Protein AF-A0A419F9Q4-F1 (afdb_monomer_lite)

Organism: NCBI:txid2093361

pLDDT: mean 86.14, std 12.75, range [34.09, 96.38]

Structure (mmCIF, N/CA/C/O backbone):
data_AF-A0A419F9Q4-F1
#
_entry.id   AF-A0A419F9Q4-F1
#
loop_
_atom_site.group_PDB
_atom_site.id
_atom_site.type_symbol
_atom_site.label_atom_id
_atom_site.label_alt_id
_atom_site.label_comp_id
_atom_site.label_asym_id
_atom_site.label_entity_id
_atom_site.label_seq_id
_atom_site.pdbx_PDB_ins_code
_atom_site.Cartn_x
_atom_site.Cartn_y
_atom_site.Cartn_z
_atom_site.occupancy
_atom_site.B_iso_or_equiv
_atom_site.auth_seq_id
_atom_site.auth_comp_id
_atom_site.auth_asym_id
_atom_site.auth_atom_id
_atom_site.pdbx_PDB_model_num
ATOM 1 N N . MET A 1 1 ? -13.287 -4.202 -38.024 1.00 44.66 1 MET A N 1
ATOM 2 C CA . MET A 1 1 ? -12.792 -5.252 -37.105 1.00 44.66 1 MET A CA 1
ATOM 3 C C . MET A 1 1 ? -11.346 -4.904 -36.833 1.00 44.66 1 MET A C 1
ATOM 5 O O . MET A 1 1 ? -10.577 -4.910 -37.774 1.00 44.66 1 MET A O 1
ATOM 9 N N . VAL A 1 2 ? -10.992 -4.368 -35.672 1.00 34.09 2 VAL A N 1
ATOM 10 C CA . VAL A 1 2 ? -11.015 -5.066 -34.381 1.00 34.09 2 VAL A CA 1
ATOM 11 C C . VAL A 1 2 ? -11.679 -4.183 -33.321 1.00 34.09 2 VAL A C 1
ATOM 13 O O . VAL A 1 2 ? -11.330 -3.018 -33.171 1.00 34.09 2 VAL A O 1
ATOM 16 N N . MET A 1 3 ? -12.679 -4.732 -32.632 1.00 35.94 3 MET A N 1
ATOM 17 C CA . MET A 1 3 ? -13.164 -4.182 -31.369 1.00 35.94 3 MET A CA 1
ATOM 18 C C . MET A 1 3 ? -12.027 -4.381 -30.370 1.00 35.94 3 MET A C 1
ATOM 20 O O . MET A 1 3 ? -11.758 -5.517 -29.998 1.00 35.94 3 MET A O 1
ATOM 24 N N . THR A 1 4 ? -11.310 -3.320 -30.008 1.00 43.84 4 THR A N 1
ATOM 25 C CA . THR A 1 4 ? -10.354 -3.377 -28.901 1.00 43.84 4 THR A CA 1
ATOM 26 C C . THR A 1 4 ? -11.151 -3.683 -27.642 1.00 43.84 4 THR A C 1
ATOM 28 O O . THR A 1 4 ? -12.007 -2.896 -27.227 1.00 43.84 4 THR A O 1
ATOM 31 N N . GLU A 1 5 ? -10.943 -4.887 -27.121 1.00 40.78 5 GLU A N 1
ATOM 32 C CA . GLU A 1 5 ? -11.476 -5.375 -25.858 1.00 40.78 5 GLU A CA 1
ATOM 33 C C . GLU A 1 5 ? -11.287 -4.300 -24.785 1.00 40.78 5 GLU A C 1
ATOM 35 O O . GLU A 1 5 ? -10.267 -3.615 -24.765 1.00 40.78 5 GLU A O 1
ATOM 40 N N . ARG A 1 6 ? -12.306 -4.077 -23.948 1.00 40.53 6 ARG A N 1
ATOM 41 C CA . ARG A 1 6 ? -12.280 -3.016 -22.937 1.00 40.53 6 ARG A CA 1
ATOM 42 C C . ARG A 1 6 ? -11.067 -3.217 -22.022 1.00 40.53 6 ARG A C 1
ATOM 44 O O . ARG A 1 6 ? -11.130 -4.047 -21.118 1.00 40.53 6 ARG A O 1
ATOM 51 N N . THR A 1 7 ? -10.007 -2.441 -22.218 1.00 53.69 7 THR A N 1
ATOM 52 C CA . THR A 1 7 ? -8.952 -2.240 -21.225 1.00 53.69 7 THR A CA 1
ATOM 53 C C . THR A 1 7 ? -9.638 -1.629 -20.008 1.00 53.69 7 THR A C 1
ATOM 55 O O . THR A 1 7 ? -10.085 -0.482 -20.039 1.00 53.69 7 THR A O 1
ATOM 58 N N . ARG A 1 8 ? -9.888 -2.445 -18.981 1.00 66.19 8 ARG A N 1
ATOM 59 C CA . ARG A 1 8 ? -10.495 -1.972 -17.733 1.00 66.19 8 ARG A CA 1
ATOM 60 C C . ARG A 1 8 ? -9.518 -0.989 -17.095 1.00 66.19 8 ARG A C 1
ATOM 62 O O . ARG A 1 8 ? -8.324 -1.258 -17.078 1.00 66.19 8 ARG A O 1
ATOM 69 N N . SER A 1 9 ? -10.024 0.137 -16.596 1.00 87.06 9 SER A N 1
ATOM 70 C CA . SER A 1 9 ? -9.193 1.093 -15.860 1.00 87.06 9 SER A CA 1
ATOM 71 C C . SER A 1 9 ? -8.565 0.399 -14.644 1.00 87.06 9 SER A C 1
ATOM 73 O O . SER A 1 9 ? -9.262 -0.392 -13.993 1.00 87.06 9 SER A O 1
ATOM 75 N N . PRO A 1 10 ? -7.304 0.705 -14.297 1.00 88.88 10 PRO A N 1
ATOM 76 C CA . PRO A 1 10 ? -6.649 0.127 -13.125 1.00 88.88 10 PRO A CA 1
ATOM 77 C C . PRO A 1 10 ? -7.411 0.398 -11.828 1.00 88.88 10 PRO A C 1
ATOM 79 O O . PRO A 1 10 ? -7.452 -0.449 -10.940 1.00 88.88 10 PRO A O 1
ATOM 82 N N . HIS A 1 11 ? -8.147 1.512 -11.767 1.00 90.75 11 HIS A N 1
ATOM 83 C CA . HIS A 1 11 ? -9.037 1.816 -10.650 1.00 90.75 11 HIS A CA 1
ATOM 84 C C . HIS A 1 11 ? -10.146 0.778 -10.466 1.00 90.75 11 HIS A C 1
ATOM 86 O O . HIS A 1 11 ? -10.389 0.332 -9.348 1.00 90.75 11 HIS A O 1
ATOM 92 N N . VAL A 1 12 ? -10.786 0.348 -11.558 1.00 92.19 12 VAL A N 1
ATOM 93 C CA . VAL A 1 12 ? -11.833 -0.687 -11.516 1.00 92.19 12 VAL A CA 1
ATOM 94 C C . VAL A 1 12 ? -11.240 -2.010 -11.050 1.00 92.19 12 VAL A C 1
ATOM 96 O O . VAL A 1 12 ? -11.841 -2.703 -10.238 1.00 92.19 12 VAL A O 1
ATOM 99 N N . LYS A 1 13 ? -10.042 -2.340 -11.530 1.00 92.88 13 LYS A N 1
ATOM 100 C CA . LYS A 1 13 ? -9.361 -3.580 -11.169 1.00 92.88 13 LYS A CA 1
ATOM 101 C C . LYS A 1 13 ? -8.902 -3.590 -9.708 1.00 92.88 13 LYS A C 1
ATOM 103 O O . LYS A 1 13 ? -9.035 -4.605 -9.034 1.00 92.88 13 LYS A O 1
ATOM 108 N N . LEU A 1 14 ? -8.457 -2.444 -9.190 1.00 94.06 14 LEU A N 1
ATOM 109 C CA . LEU A 1 14 ? -8.208 -2.262 -7.763 1.00 94.06 14 LEU A CA 1
ATOM 110 C C . LEU A 1 14 ? -9.473 -2.533 -6.935 1.00 94.06 14 LEU A C 1
ATOM 112 O O . LEU A 1 14 ? -9.375 -3.237 -5.935 1.00 94.06 14 LEU A O 1
ATOM 116 N N . GLN A 1 15 ? -10.648 -2.029 -7.348 1.00 93.81 15 GLN A N 1
ATOM 117 C CA . GLN A 1 15 ? -11.911 -2.332 -6.650 1.00 93.81 15 GLN A CA 1
ATOM 118 C C . GLN A 1 15 ? -12.206 -3.837 -6.642 1.00 93.81 15 GLN A C 1
ATOM 120 O O . GLN A 1 15 ? -12.541 -4.380 -5.597 1.00 93.81 15 GLN A O 1
ATOM 125 N N . GLU A 1 16 ? -12.018 -4.526 -7.773 1.00 93.56 16 GLU A N 1
ATOM 126 C CA . GLU A 1 16 ? -12.228 -5.980 -7.856 1.00 93.56 16 GLU A CA 1
ATOM 127 C C . GLU A 1 16 ? -11.328 -6.745 -6.869 1.00 93.56 16 GLU A C 1
ATOM 129 O O . GLU A 1 16 ? -11.782 -7.691 -6.223 1.00 93.56 16 GLU A O 1
ATOM 134 N N . PHE A 1 17 ? -10.066 -6.328 -6.707 1.00 94.69 17 PHE A N 1
ATOM 135 C CA . PHE A 1 17 ? -9.175 -6.922 -5.708 1.00 94.69 17 PHE A CA 1
ATOM 136 C C . PHE A 1 17 ? -9.585 -6.578 -4.276 1.00 94.69 17 PHE A C 1
ATOM 138 O O . PHE A 1 17 ? -9.585 -7.464 -3.424 1.00 94.69 17 PHE A O 1
ATOM 145 N N . VAL A 1 18 ? -9.966 -5.329 -4.004 1.00 93.69 18 VAL A N 1
ATOM 146 C CA . VAL A 1 18 ? -10.472 -4.925 -2.685 1.00 93.69 18 VAL A CA 1
ATOM 147 C C . VAL A 1 18 ? -11.676 -5.779 -2.289 1.00 93.69 18 VAL A C 1
ATOM 149 O O . VAL A 1 18 ? -11.679 -6.330 -1.193 1.00 93.69 18 VAL A O 1
ATOM 152 N N . ASP A 1 19 ? -12.632 -5.981 -3.197 1.00 92.44 19 ASP A N 1
ATOM 153 C CA . ASP A 1 19 ? -13.797 -6.839 -2.968 1.00 92.44 19 ASP A CA 1
ATOM 154 C C . ASP A 1 19 ? -13.404 -8.310 -2.753 1.00 92.44 19 ASP A C 1
ATOM 156 O O . ASP A 1 19 ? -13.949 -8.981 -1.875 1.00 92.44 19 ASP A O 1
ATOM 160 N N . CYS A 1 20 ? -12.437 -8.822 -3.522 1.00 93.44 20 CYS A N 1
ATOM 161 C CA . CYS A 1 20 ? -11.977 -10.208 -3.420 1.00 93.44 20 CYS A CA 1
ATOM 162 C C . CYS A 1 20 ? -11.297 -10.518 -2.076 1.00 93.44 20 CYS A C 1
ATOM 164 O O . CYS A 1 20 ? -11.463 -11.616 -1.542 1.00 93.44 20 CYS A O 1
ATOM 166 N N . PHE A 1 21 ? -10.520 -9.574 -1.538 1.00 92.81 21 PHE A N 1
ATOM 167 C CA . PHE A 1 21 ? -9.728 -9.769 -0.317 1.00 92.81 21 PHE A CA 1
ATOM 168 C C . PHE A 1 21 ? -10.393 -9.220 0.949 1.00 92.81 21 PHE A C 1
ATOM 170 O O . PHE A 1 21 ? -9.849 -9.370 2.044 1.00 92.81 21 PHE A O 1
ATOM 177 N N . LEU A 1 22 ? -11.574 -8.621 0.828 1.00 90.81 22 LEU A N 1
ATOM 178 C CA . LEU A 1 22 ? -12.233 -7.864 1.887 1.00 90.81 22 LEU A CA 1
ATOM 179 C C . LEU A 1 22 ? -12.380 -8.622 3.211 1.00 90.81 22 LEU A C 1
ATOM 181 O O . LEU A 1 22 ? -12.104 -8.066 4.267 1.00 90.81 22 LEU A O 1
ATOM 185 N N . ASP A 1 23 ? -12.760 -9.898 3.149 1.00 90.00 23 ASP A N 1
ATOM 186 C CA . ASP A 1 23 ? -12.988 -10.759 4.318 1.00 90.00 23 ASP A CA 1
ATOM 187 C C . ASP A 1 23 ? -11.858 -11.804 4.510 1.00 90.00 23 ASP A C 1
ATOM 189 O O . ASP A 1 23 ? -12.083 -12.892 5.047 1.00 90.00 23 ASP A O 1
ATOM 193 N N . THR A 1 24 ? -10.641 -11.501 4.041 1.00 91.50 24 THR A N 1
ATOM 194 C CA . THR A 1 24 ? -9.451 -12.370 4.169 1.00 91.50 24 THR A CA 1
ATOM 195 C C . THR A 1 24 ? -8.503 -11.912 5.283 1.00 91.50 24 THR A C 1
ATOM 197 O O . THR A 1 24 ? -8.658 -10.837 5.849 1.00 91.50 24 THR A O 1
ATOM 200 N N . ASP A 1 25 ? -7.506 -12.738 5.619 1.00 90.81 25 ASP A N 1
ATOM 201 C CA . ASP A 1 25 ? -6.424 -12.344 6.530 1.00 90.81 25 ASP A CA 1
ATOM 202 C C . ASP A 1 25 ? -5.354 -11.574 5.739 1.00 90.81 25 ASP A C 1
ATOM 204 O O . ASP A 1 25 ? -4.406 -12.165 5.214 1.00 90.81 25 ASP A O 1
ATOM 208 N N . HIS A 1 26 ? -5.526 -10.252 5.615 1.00 92.50 26 HIS A N 1
ATOM 209 C CA . HIS A 1 26 ? -4.696 -9.425 4.727 1.00 92.50 26 HIS A CA 1
ATOM 210 C C . HIS A 1 26 ? -3.212 -9.492 5.079 1.00 92.50 26 HIS A C 1
ATOM 212 O O . HIS A 1 26 ? -2.362 -9.459 4.192 1.00 92.50 26 HIS A O 1
ATOM 218 N N . LYS A 1 27 ? -2.882 -9.627 6.369 1.00 90.25 27 LYS A N 1
ATOM 219 C CA . LYS A 1 27 ? -1.494 -9.755 6.815 1.00 90.25 27 LYS A CA 1
ATOM 220 C C . LYS A 1 27 ? -0.856 -11.029 6.268 1.00 90.25 27 LYS A C 1
ATOM 222 O O . LYS A 1 27 ? 0.250 -10.957 5.738 1.00 90.25 27 LYS A O 1
ATOM 227 N N . LYS A 1 28 ? -1.536 -12.176 6.374 1.00 89.50 28 LYS A N 1
ATOM 228 C CA . LYS A 1 28 ? -1.034 -13.440 5.808 1.00 89.50 28 LYS A CA 1
ATOM 229 C C . LYS A 1 28 ? -0.904 -13.375 4.290 1.00 89.50 28 LYS A C 1
ATOM 231 O O . LYS A 1 28 ? 0.083 -13.861 3.750 1.00 89.50 28 LYS A O 1
ATOM 236 N N . GLU A 1 29 ? -1.862 -12.753 3.608 1.00 91.62 29 GLU A N 1
ATOM 237 C CA . GLU A 1 29 ? -1.796 -12.573 2.152 1.00 91.62 29 GLU A CA 1
ATOM 238 C C . GLU A 1 29 ? -0.616 -11.673 1.737 1.00 91.62 29 GLU A C 1
ATOM 240 O O . GLU A 1 29 ? 0.037 -11.929 0.727 1.00 91.62 29 GLU A O 1
ATOM 245 N N . LEU A 1 30 ? -0.270 -10.660 2.540 1.00 90.62 30 LEU A N 1
ATOM 246 C CA . LEU A 1 30 ? 0.903 -9.812 2.300 1.00 90.62 30 LEU A CA 1
ATOM 247 C C . LEU A 1 30 ? 2.230 -10.558 2.485 1.00 90.62 30 LEU A C 1
ATOM 249 O O . LEU A 1 30 ? 3.187 -10.274 1.765 1.00 90.62 30 LEU A O 1
ATOM 253 N N . GLU A 1 31 ? 2.314 -11.526 3.404 1.00 88.62 31 GLU A N 1
ATOM 254 C CA . GLU A 1 31 ? 3.542 -12.310 3.635 1.00 88.62 31 GLU A CA 1
ATOM 255 C C . GLU A 1 31 ? 4.003 -13.062 2.373 1.00 88.62 31 GLU A C 1
ATOM 257 O O . GLU A 1 31 ? 5.209 -13.205 2.148 1.00 88.62 31 GLU A O 1
ATOM 262 N N . ILE A 1 32 ? 3.060 -13.436 1.499 1.00 87.00 32 ILE A N 1
ATOM 263 C CA . ILE A 1 32 ? 3.301 -14.090 0.202 1.00 87.00 32 ILE A CA 1
ATOM 264 C C . ILE A 1 32 ? 4.241 -13.250 -0.679 1.00 87.00 32 ILE A C 1
ATOM 266 O O . ILE A 1 32 ? 5.108 -13.799 -1.355 1.00 87.00 32 ILE A O 1
ATOM 270 N N . PHE A 1 33 ? 4.145 -11.918 -0.635 1.00 84.88 33 PHE A N 1
ATOM 271 C CA . PHE A 1 33 ? 4.970 -11.028 -1.464 1.00 84.88 33 PHE A CA 1
ATOM 272 C C . PHE A 1 33 ? 6.446 -10.995 -1.057 1.00 84.88 33 PHE A C 1
ATOM 274 O O . PHE A 1 33 ? 7.296 -10.625 -1.868 1.00 84.88 33 PHE A O 1
ATOM 281 N N . SER A 1 34 ? 6.753 -11.415 0.171 1.00 77.44 34 SER A N 1
ATOM 282 C CA . SER A 1 34 ? 8.123 -11.550 0.671 1.00 77.44 34 SER A CA 1
ATOM 283 C C . SER A 1 34 ? 8.666 -12.977 0.625 1.00 77.44 34 SER A C 1
ATOM 285 O O . SER A 1 34 ? 9.821 -13.181 0.999 1.00 77.44 34 SER A O 1
ATOM 287 N N . ASP A 1 35 ? 7.879 -13.970 0.187 1.00 79.69 35 ASP A N 1
ATOM 288 C CA . ASP A 1 35 ? 8.331 -15.362 0.173 1.00 79.69 35 ASP A CA 1
ATOM 289 C C . ASP A 1 35 ? 9.336 -15.600 -0.974 1.00 79.69 35 ASP A C 1
ATOM 291 O O . ASP A 1 35 ? 8.962 -15.589 -2.154 1.00 79.69 35 ASP A O 1
ATOM 295 N N . PRO A 1 36 ? 10.622 -15.875 -0.671 1.00 67.06 36 PRO A N 1
ATOM 296 C CA . PRO A 1 36 ? 11.637 -16.107 -1.695 1.00 67.06 36 PRO A CA 1
ATOM 297 C C . PRO A 1 36 ? 11.419 -17.409 -2.481 1.00 67.06 36 PRO A C 1
ATOM 299 O O . PRO A 1 36 ? 12.080 -17.622 -3.497 1.00 67.06 36 PRO A O 1
ATOM 302 N N . LYS A 1 37 ? 10.537 -18.305 -2.015 1.00 66.38 37 LYS A N 1
ATOM 303 C CA . LYS A 1 37 ? 10.252 -19.597 -2.656 1.00 66.38 37 LYS A CA 1
ATOM 304 C C . LYS A 1 37 ? 9.217 -19.497 -3.769 1.00 66.38 37 LYS A C 1
ATOM 306 O O . LYS A 1 37 ? 9.088 -20.445 -4.543 1.00 66.38 37 LYS A O 1
ATOM 311 N N . LEU A 1 38 ? 8.492 -18.384 -3.864 1.00 68.50 38 LEU A N 1
ATOM 312 C CA . LEU A 1 38 ? 7.519 -18.173 -4.925 1.00 68.50 38 LEU A CA 1
ATOM 313 C C . LEU A 1 38 ? 8.216 -17.651 -6.185 1.00 68.50 38 LEU A C 1
ATOM 315 O O . LEU A 1 38 ? 8.939 -16.642 -6.178 1.00 68.50 38 LEU A O 1
ATOM 319 N N . THR A 1 39 ? 7.990 -18.359 -7.294 1.00 61.88 39 THR A N 1
ATOM 320 C CA . THR A 1 39 ? 8.304 -17.849 -8.630 1.00 61.88 39 THR A CA 1
ATOM 321 C C . THR A 1 39 ? 7.636 -16.488 -8.776 1.00 61.88 39 THR A C 1
ATOM 323 O O . THR A 1 39 ? 6.476 -16.333 -8.408 1.00 61.88 39 THR A O 1
ATOM 326 N N . GLY A 1 40 ? 8.400 -15.482 -9.212 1.00 67.00 40 GLY A N 1
ATOM 327 C CA . GLY A 1 40 ? 7.846 -14.139 -9.404 1.00 67.00 40 GLY A CA 1
ATOM 328 C C . GLY A 1 40 ? 6.740 -14.143 -10.447 1.00 67.00 40 GLY A C 1
ATOM 329 O O . GLY A 1 40 ? 6.658 -15.107 -11.216 1.00 67.00 40 GLY A O 1
ATOM 330 N N . PRO A 1 41 ? 5.914 -13.090 -10.470 1.00 77.12 41 PRO A N 1
ATOM 331 C CA . PRO A 1 41 ? 4.940 -12.939 -11.533 1.00 77.12 41 PRO A CA 1
ATOM 332 C C . PRO A 1 41 ? 5.622 -13.011 -12.894 1.00 77.12 41 PRO A C 1
ATOM 334 O O . PRO A 1 41 ? 6.754 -12.557 -13.083 1.00 77.12 41 PRO A O 1
ATOM 337 N N . THR A 1 42 ? 4.924 -13.575 -13.867 1.00 78.94 42 THR A N 1
ATOM 338 C CA . THR A 1 42 ? 5.267 -13.328 -15.262 1.00 78.94 42 THR A CA 1
ATOM 339 C C . THR A 1 42 ? 5.080 -11.843 -15.564 1.00 78.94 42 THR A C 1
ATOM 341 O O . THR A 1 42 ? 4.311 -11.149 -14.903 1.00 78.94 42 THR A O 1
ATOM 344 N N . ARG A 1 43 ? 5.739 -11.338 -16.611 1.00 75.50 43 ARG A N 1
ATOM 345 C CA . ARG A 1 43 ? 5.609 -9.931 -17.023 1.00 75.50 43 ARG A CA 1
ATOM 346 C C . ARG A 1 43 ? 4.150 -9.488 -17.223 1.00 75.50 43 ARG A C 1
ATOM 348 O O . ARG A 1 43 ? 3.840 -8.325 -17.003 1.00 75.50 43 ARG A O 1
ATOM 355 N N . GLU A 1 44 ? 3.284 -10.398 -17.659 1.00 79.25 44 GLU A N 1
ATOM 356 C CA . GLU A 1 44 ? 1.858 -10.135 -17.886 1.00 79.25 44 GLU A CA 1
ATOM 357 C C . GLU A 1 44 ? 1.058 -10.046 -16.574 1.00 79.25 44 GLU A C 1
ATOM 359 O O . GLU A 1 44 ? 0.025 -9.386 -16.539 1.00 79.25 44 GLU A O 1
ATOM 364 N N . GLU A 1 45 ? 1.553 -10.655 -15.493 1.00 86.88 45 GLU A N 1
ATOM 365 C CA . GLU A 1 45 ? 0.929 -10.658 -14.164 1.00 86.88 45 GLU A CA 1
ATOM 366 C C . GLU A 1 45 ? 1.409 -9.502 -13.274 1.00 86.88 45 GLU A C 1
ATOM 368 O O . GLU A 1 45 ? 0.762 -9.203 -12.275 1.00 86.88 45 GLU A O 1
ATOM 373 N N . VAL A 1 46 ? 2.518 -8.831 -13.616 1.00 89.69 46 VAL A N 1
ATOM 374 C CA . VAL A 1 46 ? 3.093 -7.746 -12.794 1.00 89.69 46 VAL A CA 1
ATOM 375 C C . VAL A 1 46 ? 2.077 -6.636 -12.461 1.00 89.69 46 VAL A C 1
ATOM 377 O O . VAL A 1 46 ? 2.002 -6.273 -11.285 1.00 89.69 46 VAL A O 1
ATOM 380 N N . PRO A 1 47 ? 1.263 -6.118 -13.408 1.00 90.75 47 PRO A N 1
ATOM 381 C CA . PRO A 1 47 ? 0.261 -5.096 -13.086 1.00 90.75 47 PRO A CA 1
ATOM 382 C C . PRO A 1 47 ? -0.809 -5.597 -12.110 1.00 90.75 47 PRO A C 1
ATOM 384 O O . PRO A 1 47 ? -1.195 -4.902 -11.170 1.00 90.75 47 PRO A O 1
ATOM 387 N N . ASP A 1 48 ? -1.252 -6.838 -12.290 1.00 91.38 48 ASP A N 1
ATOM 388 C CA . ASP A 1 48 ? -2.266 -7.464 -11.443 1.00 91.38 48 ASP A CA 1
ATOM 389 C C . ASP A 1 48 ? -1.732 -7.689 -10.032 1.00 91.38 48 ASP A C 1
ATOM 391 O O . ASP A 1 48 ? -2.421 -7.392 -9.060 1.00 91.38 48 ASP A O 1
ATOM 395 N N . GLU A 1 49 ? -0.487 -8.145 -9.914 1.00 92.62 49 GLU A N 1
ATOM 396 C CA . GLU A 1 49 ? 0.205 -8.291 -8.637 1.00 92.62 49 GLU A CA 1
ATOM 397 C C . GLU A 1 49 ? 0.420 -6.950 -7.933 1.00 92.62 49 GLU A C 1
ATOM 399 O O . GLU A 1 49 ? 0.278 -6.876 -6.712 1.00 92.62 49 GLU A O 1
ATOM 404 N N . ALA A 1 50 ? 0.708 -5.877 -8.675 1.00 93.94 50 ALA A N 1
ATOM 405 C CA . ALA A 1 50 ? 0.851 -4.539 -8.110 1.00 93.94 50 ALA A CA 1
ATOM 406 C C . ALA A 1 50 ? -0.475 -4.040 -7.518 1.00 93.94 50 ALA A C 1
ATOM 408 O O . ALA A 1 50 ? -0.522 -3.601 -6.367 1.00 93.94 50 ALA A O 1
ATOM 409 N N . LEU A 1 51 ? -1.576 -4.173 -8.262 1.00 95.12 51 LEU A N 1
ATOM 410 C CA . LEU A 1 51 ? -2.906 -3.790 -7.784 1.00 95.12 51 LEU A CA 1
ATOM 411 C C . LEU A 1 51 ? -3.409 -4.705 -6.657 1.00 95.12 51 LEU A C 1
ATOM 413 O O . LEU A 1 51 ? -4.022 -4.216 -5.706 1.00 95.12 51 LEU A O 1
ATOM 417 N N . ARG A 1 52 ? -3.108 -6.008 -6.713 1.00 94.75 52 ARG A N 1
ATOM 418 C CA . ARG A 1 52 ? -3.384 -6.970 -5.635 1.00 94.75 52 ARG A CA 1
ATOM 419 C C . ARG A 1 52 ? -2.656 -6.584 -4.354 1.00 94.75 52 ARG A C 1
ATOM 421 O O . ARG A 1 52 ? -3.265 -6.544 -3.286 1.00 94.75 52 ARG A O 1
ATOM 428 N N . TYR A 1 53 ? -1.369 -6.269 -4.463 1.00 95.50 53 TYR A N 1
ATOM 429 C CA . TYR A 1 53 ? -0.570 -5.800 -3.340 1.00 95.50 53 TYR A CA 1
ATOM 430 C C . TYR A 1 53 ? -1.148 -4.508 -2.753 1.00 95.50 53 TYR A C 1
ATOM 432 O O . TYR A 1 53 ? -1.355 -4.425 -1.543 1.00 95.50 53 TYR A O 1
ATOM 440 N N . LEU A 1 54 ? -1.487 -3.525 -3.596 1.00 95.69 54 LEU A N 1
ATOM 441 C CA . LEU A 1 54 ? -2.107 -2.275 -3.154 1.00 95.69 54 LEU A CA 1
ATOM 442 C C . LEU A 1 54 ? -3.419 -2.512 -2.401 1.00 95.69 54 LEU A C 1
ATOM 444 O O . LEU A 1 54 ? -3.616 -1.932 -1.336 1.00 95.69 54 LEU A O 1
ATOM 448 N N . ALA A 1 55 ? -4.296 -3.367 -2.933 1.00 95.50 55 ALA A N 1
ATOM 449 C CA . ALA A 1 55 ? -5.559 -3.728 -2.297 1.00 95.50 55 ALA A CA 1
ATOM 450 C C . ALA A 1 55 ? -5.335 -4.295 -0.890 1.00 95.50 55 ALA A C 1
ATOM 452 O O . ALA A 1 55 ? -5.933 -3.818 0.072 1.00 95.50 55 ALA A O 1
ATOM 453 N N . LEU A 1 56 ? -4.423 -5.260 -0.756 1.00 95.38 56 LEU A N 1
ATOM 454 C CA . LEU A 1 56 ? -4.096 -5.885 0.524 1.00 95.38 56 LEU A CA 1
ATOM 455 C C . LEU A 1 56 ? -3.476 -4.901 1.522 1.00 95.38 56 LEU A C 1
ATOM 457 O O . LEU A 1 56 ? -3.847 -4.911 2.694 1.00 95.38 56 LEU A O 1
ATOM 461 N N . VAL A 1 57 ? -2.569 -4.026 1.073 1.00 95.25 57 VAL A N 1
ATOM 462 C CA . VAL A 1 57 ? -1.986 -2.981 1.929 1.00 95.25 57 VAL A CA 1
ATOM 463 C C . VAL A 1 57 ? -3.061 -2.008 2.410 1.00 95.25 57 VAL A C 1
ATOM 465 O O . VAL A 1 57 ? -3.064 -1.649 3.583 1.00 95.25 57 VAL A O 1
ATOM 468 N N . LEU A 1 58 ? -3.982 -1.591 1.536 1.00 94.75 58 LEU A N 1
ATOM 469 C CA . LEU A 1 58 ? -5.076 -0.688 1.899 1.00 94.75 58 LEU A CA 1
ATOM 470 C C . LEU A 1 58 ? -6.029 -1.326 2.910 1.00 94.75 58 LEU A C 1
ATOM 472 O O . LEU A 1 58 ? -6.361 -0.688 3.905 1.00 94.75 58 LEU A O 1
ATOM 476 N N . LEU A 1 59 ? -6.431 -2.576 2.681 1.00 93.94 59 LEU A N 1
ATOM 477 C CA . LEU A 1 59 ? -7.295 -3.319 3.597 1.00 93.94 59 LEU A CA 1
ATOM 478 C C . LEU A 1 59 ? -6.631 -3.507 4.964 1.00 93.94 59 LEU A C 1
ATOM 480 O O . LEU A 1 59 ? -7.213 -3.145 5.985 1.00 93.94 59 LEU A O 1
ATOM 484 N N . TYR A 1 60 ? -5.369 -3.940 4.984 1.00 93.56 60 TYR A N 1
ATOM 485 C CA . TYR A 1 60 ? -4.624 -4.094 6.231 1.00 93.56 60 TYR A CA 1
ATOM 486 C C . TYR A 1 60 ? -4.428 -2.754 6.962 1.00 93.56 60 TYR A C 1
ATOM 488 O O . TYR A 1 60 ? -4.513 -2.682 8.187 1.00 93.56 60 TYR A O 1
ATOM 496 N N . ALA A 1 61 ? -4.208 -1.665 6.219 1.00 93.12 61 ALA A N 1
ATOM 497 C CA . ALA A 1 61 ? -4.120 -0.322 6.776 1.00 93.12 61 ALA A CA 1
ATOM 498 C C . ALA A 1 61 ? -5.436 0.134 7.426 1.00 93.12 61 ALA A C 1
ATOM 500 O O . ALA A 1 61 ? -5.403 0.792 8.466 1.00 93.12 61 ALA A O 1
ATOM 501 N N . ILE A 1 62 ? -6.584 -0.210 6.836 1.00 91.56 62 ILE A N 1
ATOM 502 C CA . ILE A 1 62 ? -7.906 0.087 7.400 1.00 91.56 62 ILE A CA 1
ATOM 503 C C . ILE A 1 62 ? -8.114 -0.696 8.701 1.00 91.56 62 ILE A C 1
ATOM 505 O O . ILE A 1 62 ? -8.469 -0.090 9.716 1.00 91.56 62 ILE A O 1
ATOM 509 N N . ASP A 1 63 ? -7.825 -2.000 8.698 1.00 90.62 63 ASP A N 1
ATOM 510 C CA . ASP A 1 63 ? -7.960 -2.873 9.872 1.00 90.62 63 ASP A CA 1
ATOM 511 C C . ASP A 1 63 ? -7.096 -2.397 11.052 1.00 90.62 63 ASP A C 1
ATOM 513 O O . ASP A 1 63 ? -7.560 -2.328 12.194 1.00 90.62 63 ASP A O 1
ATOM 517 N N . GLU A 1 64 ? -5.859 -1.973 10.776 1.00 91.25 64 GLU A N 1
ATOM 518 C CA . GLU A 1 64 ? -4.918 -1.450 11.777 1.00 91.25 64 GLU A CA 1
ATOM 519 C C . GLU A 1 64 ? -5.090 0.058 12.064 1.00 91.25 64 GLU A C 1
ATOM 521 O O . GLU A 1 64 ? -4.306 0.643 12.820 1.00 91.25 64 GLU A O 1
ATOM 526 N N . LYS A 1 65 ? -6.110 0.713 11.487 1.00 90.69 65 LYS A N 1
ATOM 527 C CA . LYS A 1 65 ? -6.399 2.155 11.649 1.00 90.69 65 LYS A CA 1
ATOM 528 C C . LYS A 1 65 ? -5.187 3.053 11.358 1.00 90.69 65 LYS A C 1
ATOM 530 O O . LYS A 1 65 ? -4.908 4.033 12.061 1.00 90.69 65 LYS A O 1
ATOM 535 N N . ILE A 1 66 ? -4.446 2.699 10.316 1.00 93.38 66 ILE A N 1
ATOM 536 C CA . ILE A 1 66 ? -3.280 3.425 9.816 1.00 93.38 66 ILE A CA 1
ATOM 537 C C . ILE A 1 66 ? -3.710 4.772 9.238 1.00 93.38 66 ILE A C 1
ATOM 539 O O . ILE A 1 66 ? -4.758 4.899 8.609 1.00 93.38 66 ILE A O 1
ATOM 543 N N . LYS A 1 67 ? -2.873 5.794 9.436 1.00 92.88 67 LYS A N 1
ATOM 544 C CA . LYS A 1 67 ? -3.100 7.145 8.905 1.00 92.88 67 LYS A CA 1
ATOM 545 C C . LYS A 1 67 ? -2.350 7.367 7.604 1.00 92.88 67 LYS A C 1
ATOM 547 O O . LYS A 1 67 ? -2.913 7.930 6.672 1.00 92.88 67 LYS A O 1
ATOM 552 N N . ASP A 1 68 ? -1.105 6.908 7.542 1.00 94.38 68 ASP A N 1
ATOM 553 C CA . ASP A 1 68 ? -0.233 7.107 6.391 1.00 94.38 68 ASP A CA 1
ATOM 554 C C . ASP A 1 68 ? 0.401 5.782 5.957 1.00 94.38 68 ASP A C 1
ATOM 556 O O . ASP A 1 68 ? 1.010 5.075 6.761 1.00 94.38 68 ASP A O 1
ATOM 560 N N . ILE A 1 69 ? 0.317 5.481 4.665 1.00 96.25 69 ILE A N 1
ATOM 561 C CA . ILE A 1 69 ? 1.085 4.428 3.998 1.00 96.25 69 ILE A CA 1
ATOM 562 C C . ILE A 1 69 ? 2.152 5.122 3.154 1.00 96.25 69 ILE A C 1
ATOM 564 O O . ILE A 1 69 ? 1.856 6.066 2.428 1.00 96.25 69 ILE A O 1
ATOM 568 N N . SER A 1 70 ? 3.401 4.684 3.251 1.00 95.06 70 SER A N 1
ATOM 569 C CA . SER A 1 70 ? 4.526 5.187 2.467 1.00 95.06 70 SER A CA 1
ATOM 570 C C . SER A 1 70 ? 5.148 4.053 1.667 1.00 95.06 70 SER A C 1
ATOM 572 O O . SER A 1 70 ? 5.729 3.138 2.251 1.00 95.06 70 SER A O 1
ATOM 574 N N . PHE A 1 71 ? 5.093 4.169 0.345 1.00 94.81 71 PHE A N 1
ATOM 575 C CA . PHE A 1 71 ? 5.895 3.370 -0.571 1.00 94.81 71 PHE A CA 1
ATOM 576 C C . PHE A 1 71 ? 7.147 4.165 -0.918 1.00 94.81 71 PHE A C 1
ATOM 578 O O . PHE A 1 71 ? 7.060 5.334 -1.293 1.00 94.81 71 PHE A O 1
ATOM 585 N N . ILE A 1 72 ? 8.315 3.563 -0.726 1.00 92.62 72 ILE A N 1
ATOM 586 C CA . ILE A 1 72 ? 9.614 4.196 -0.950 1.00 92.62 72 ILE A CA 1
ATOM 587 C C . ILE A 1 72 ? 10.408 3.287 -1.875 1.00 92.62 72 ILE A C 1
ATOM 589 O O . ILE A 1 72 ? 10.554 2.107 -1.569 1.00 92.62 72 ILE A O 1
ATOM 593 N N . ARG A 1 73 ? 10.954 3.849 -2.950 1.00 89.94 73 ARG A N 1
ATOM 594 C CA . ARG A 1 73 ? 11.858 3.183 -3.885 1.00 89.94 73 ARG A CA 1
ATOM 595 C C . ARG A 1 73 ? 13.181 3.944 -3.932 1.00 89.94 73 ARG A C 1
ATOM 597 O O . ARG A 1 73 ? 13.199 5.161 -4.112 1.00 89.94 73 ARG A O 1
ATOM 604 N N . LYS A 1 74 ? 14.297 3.236 -3.754 1.00 84.12 74 LYS A N 1
ATOM 605 C CA . LYS A 1 74 ? 15.662 3.778 -3.836 1.00 84.12 74 LYS A CA 1
ATOM 606 C C . LYS A 1 74 ? 16.487 2.959 -4.815 1.00 84.12 74 LYS A C 1
ATOM 608 O O . LYS A 1 74 ? 16.554 1.738 -4.693 1.00 84.12 74 LYS A O 1
ATOM 613 N N . GLN A 1 75 ? 17.205 3.636 -5.704 1.00 71.62 75 GLN A N 1
ATOM 614 C CA . GLN A 1 75 ? 18.210 2.980 -6.538 1.00 71.62 75 GLN A CA 1
ATOM 615 C C . GLN A 1 75 ? 19.449 2.585 -5.702 1.00 71.62 75 GLN A C 1
ATOM 617 O O . GLN A 1 75 ? 19.836 3.334 -4.799 1.00 71.62 75 GLN A O 1
ATOM 622 N N . PRO A 1 76 ? 20.112 1.444 -5.983 1.00 58.53 76 PRO A N 1
ATOM 623 C CA . PRO A 1 76 ? 19.851 0.554 -7.113 1.00 58.53 76 PRO A CA 1
ATOM 624 C C . PRO A 1 76 ? 18.643 -0.384 -6.962 1.00 58.53 76 PRO A C 1
ATOM 626 O O . PRO A 1 76 ? 17.986 -0.558 -7.968 1.00 58.53 76 PRO A O 1
ATOM 629 N N . ASP A 1 77 ? 18.290 -0.913 -5.783 1.00 65.75 77 ASP A N 1
ATOM 630 C CA . ASP A 1 77 ? 17.182 -1.893 -5.655 1.00 65.75 77 ASP A CA 1
ATOM 631 C C . ASP A 1 77 ? 16.669 -2.015 -4.203 1.00 65.75 77 ASP A C 1
ATOM 633 O O . ASP A 1 77 ? 16.636 -3.098 -3.612 1.00 65.75 77 ASP A O 1
ATOM 637 N N . SER A 1 78 ? 16.354 -0.898 -3.546 1.00 81.25 78 SER A N 1
ATOM 638 C CA . SER A 1 78 ? 15.786 -0.937 -2.194 1.00 81.25 78 SER A CA 1
ATOM 639 C C . SER A 1 78 ? 14.415 -0.290 -2.169 1.00 81.25 78 SER A C 1
ATOM 641 O O . SER A 1 78 ? 14.283 0.934 -2.124 1.00 81.25 78 SER A O 1
ATOM 643 N N . SER A 1 79 ? 13.403 -1.149 -2.145 1.00 87.25 79 SER A N 1
ATOM 644 C CA . SER A 1 79 ? 12.012 -0.767 -1.972 1.00 87.25 79 SER A CA 1
ATOM 645 C C . SER A 1 79 ? 11.516 -1.109 -0.568 1.00 87.25 79 SER A C 1
ATOM 647 O O . SER A 1 79 ? 11.886 -2.129 0.019 1.00 87.25 79 SER A O 1
ATOM 649 N N . VAL A 1 80 ? 10.692 -0.235 0.006 1.00 90.62 80 VAL A N 1
ATOM 650 C CA . VAL A 1 80 ? 10.126 -0.401 1.349 1.00 90.62 80 VAL A CA 1
ATOM 651 C C . VAL A 1 80 ? 8.684 0.091 1.369 1.00 90.62 80 VAL A C 1
ATOM 653 O O . VAL A 1 80 ? 8.392 1.189 0.896 1.00 90.62 80 VAL A O 1
ATOM 656 N N . CYS A 1 81 ? 7.798 -0.693 1.983 1.00 92.75 81 CYS A N 1
ATOM 657 C CA . CYS A 1 81 ? 6.458 -0.264 2.368 1.00 92.75 81 CYS A CA 1
ATOM 658 C C . CYS A 1 81 ? 6.391 -0.049 3.887 1.00 92.75 81 CYS A C 1
ATOM 660 O O . CYS A 1 81 ? 6.748 -0.926 4.678 1.00 92.75 81 CYS A O 1
ATOM 662 N N . ARG A 1 82 ? 5.944 1.135 4.313 1.00 93.56 82 ARG A N 1
ATOM 663 C CA . ARG A 1 82 ? 5.772 1.488 5.729 1.00 93.56 82 ARG A CA 1
ATOM 664 C C . ARG A 1 82 ? 4.371 1.996 5.979 1.00 93.56 82 ARG A C 1
ATOM 666 O O . ARG A 1 82 ? 3.866 2.804 5.210 1.00 93.56 82 ARG A O 1
ATOM 673 N N . MET A 1 83 ? 3.798 1.611 7.107 1.00 94.00 83 MET A N 1
ATOM 674 C CA . MET A 1 83 ? 2.517 2.123 7.573 1.00 94.00 83 MET A CA 1
ATOM 675 C C . MET A 1 83 ? 2.680 2.776 8.941 1.00 94.00 83 MET A C 1
ATOM 677 O O . MET A 1 83 ? 3.341 2.236 9.830 1.00 94.00 83 MET A O 1
ATOM 681 N N . ALA A 1 84 ? 2.081 3.949 9.105 1.00 92.56 84 ALA A N 1
ATOM 682 C CA . ALA A 1 84 ? 2.111 4.725 10.332 1.00 92.56 84 ALA A CA 1
ATOM 683 C C . ALA A 1 84 ? 0.683 4.996 10.825 1.00 92.56 84 ALA A C 1
ATOM 685 O O . ALA A 1 84 ? -0.100 5.695 10.180 1.00 92.56 84 ALA A O 1
ATOM 686 N N . GLY A 1 85 ? 0.353 4.434 11.986 1.00 85.88 85 GLY A N 1
ATOM 687 C CA . GLY A 1 85 ? -0.855 4.723 12.757 1.00 85.88 85 GLY A CA 1
ATOM 688 C C . GLY A 1 85 ? -0.479 5.172 14.167 1.00 85.88 85 GLY A C 1
ATOM 689 O O . GLY A 1 85 ? 0.398 6.015 14.347 1.00 85.88 85 GLY A O 1
ATOM 690 N N . GLU A 1 86 ? -1.097 4.577 15.189 1.00 82.12 86 GLU A N 1
ATOM 691 C CA . GLU A 1 86 ? -0.594 4.688 16.572 1.00 82.12 86 GLU A CA 1
ATOM 692 C C . GLU A 1 86 ? 0.766 3.997 16.752 1.00 82.12 86 GLU A C 1
ATOM 694 O O . GLU A 1 86 ? 1.553 4.349 17.632 1.00 82.12 86 GLU A O 1
ATOM 699 N N . LYS A 1 87 ? 1.038 3.003 15.905 1.00 85.81 87 LYS A N 1
ATOM 700 C CA . LYS A 1 87 ? 2.293 2.261 15.831 1.00 85.81 87 LYS A CA 1
ATOM 701 C C . LYS A 1 87 ? 2.823 2.299 14.402 1.00 85.81 87 LYS A C 1
ATOM 703 O O . LYS A 1 87 ? 2.088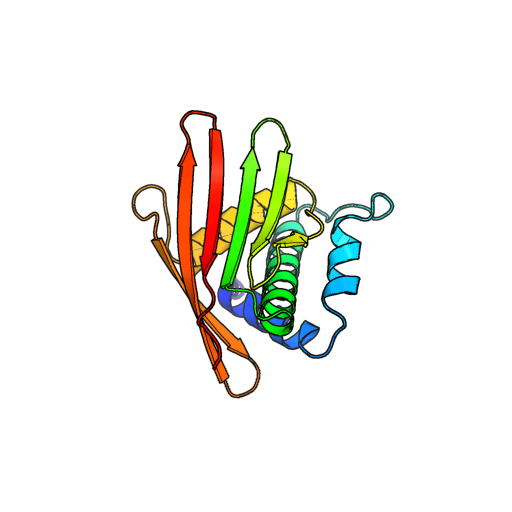 2.588 13.457 1.00 85.81 87 LYS A O 1
ATOM 708 N N . PHE A 1 88 ? 4.109 2.000 14.262 1.00 86.62 88 PHE A N 1
ATOM 709 C CA . PHE A 1 88 ? 4.742 1.795 12.966 1.00 86.62 88 PHE A CA 1
ATOM 710 C C . PHE A 1 88 ? 4.719 0.315 12.611 1.00 86.62 88 PHE A C 1
ATOM 712 O O . PHE A 1 88 ? 5.039 -0.531 13.448 1.00 86.62 88 PHE A O 1
ATOM 719 N N . TYR A 1 89 ? 4.383 0.031 11.361 1.00 86.56 89 TYR A N 1
ATOM 720 C CA . TYR A 1 89 ? 4.364 -1.308 10.803 1.00 86.56 89 TYR A CA 1
ATOM 721 C C . TYR A 1 89 ? 5.225 -1.309 9.547 1.00 86.56 89 TYR A C 1
ATOM 723 O O . TYR A 1 89 ? 5.075 -0.454 8.670 1.00 86.56 89 TYR A O 1
ATOM 731 N N . GLU A 1 90 ? 6.139 -2.265 9.477 1.00 82.00 90 GLU A N 1
ATOM 732 C CA . GLU A 1 90 ? 6.833 -2.582 8.239 1.00 82.00 90 GLU A CA 1
ATOM 733 C C . GLU A 1 90 ? 6.066 -3.712 7.562 1.00 82.00 90 GLU A C 1
ATOM 735 O O . GLU A 1 90 ? 5.717 -4.708 8.203 1.00 82.00 90 GLU A O 1
ATOM 740 N N . VAL A 1 91 ? 5.731 -3.506 6.293 1.00 88.12 91 VAL A N 1
ATOM 741 C CA . VAL A 1 91 ? 4.938 -4.448 5.504 1.00 88.12 91 VAL A CA 1
ATOM 742 C C . VAL A 1 91 ? 5.883 -5.170 4.553 1.00 88.12 91 VAL A C 1
ATOM 744 O O . VAL A 1 91 ? 6.789 -4.519 4.027 1.00 88.12 91 VAL A O 1
ATOM 747 N N . PRO A 1 92 ? 5.688 -6.478 4.307 1.00 88.94 92 PRO A N 1
ATOM 748 C CA . PRO A 1 92 ? 6.389 -7.197 3.253 1.00 88.94 92 PRO A CA 1
ATOM 749 C C . PRO A 1 92 ? 6.486 -6.375 1.964 1.00 88.94 92 PRO A C 1
ATOM 751 O O . PRO A 1 92 ? 5.464 -5.979 1.404 1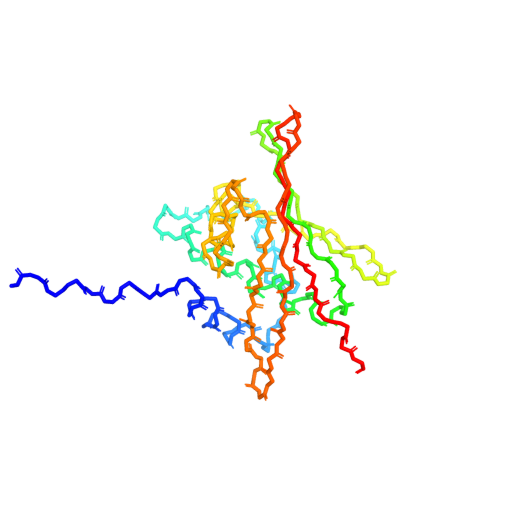.00 88.94 92 PRO A O 1
ATOM 754 N N . THR A 1 93 ? 7.706 -6.088 1.513 1.00 88.00 93 THR A N 1
ATOM 755 C CA . THR A 1 93 ? 7.940 -5.406 0.236 1.00 88.00 93 THR A CA 1
ATOM 756 C C . THR A 1 93 ? 7.849 -6.434 -0.894 1.00 88.00 93 THR A C 1
ATOM 758 O O . THR A 1 93 ? 8.492 -7.482 -0.792 1.00 88.00 93 THR A O 1
ATOM 761 N N . PRO A 1 94 ? 7.099 -6.157 -1.975 1.00 89.44 94 PRO A N 1
ATOM 762 C CA . PRO A 1 94 ? 7.064 -7.023 -3.141 1.00 89.44 94 PRO A CA 1
ATOM 763 C C . PRO A 1 94 ? 8.377 -6.928 -3.931 1.00 89.44 94 PRO A C 1
ATOM 765 O O . PRO A 1 94 ? 9.264 -6.128 -3.629 1.00 89.44 94 PRO A O 1
ATOM 768 N N . LYS A 1 95 ? 8.501 -7.742 -4.982 1.00 88.38 95 LYS A N 1
ATOM 769 C CA . LYS A 1 95 ? 9.631 -7.657 -5.919 1.00 88.38 95 LYS A CA 1
ATOM 770 C C . LYS A 1 95 ? 9.678 -6.280 -6.584 1.00 88.38 95 LYS A C 1
ATOM 772 O O . LYS A 1 95 ? 8.641 -5.651 -6.788 1.00 88.38 95 LYS A O 1
ATOM 777 N N . GLU A 1 96 ? 10.878 -5.842 -6.957 1.00 87.88 96 GLU A N 1
ATOM 778 C CA . GLU A 1 96 ? 11.115 -4.493 -7.488 1.00 87.88 96 GLU A CA 1
ATOM 779 C C . GLU A 1 96 ? 10.257 -4.179 -8.721 1.00 87.88 96 GLU A C 1
ATOM 781 O O . GLU A 1 96 ? 9.725 -3.083 -8.828 1.00 87.88 96 GLU A O 1
ATOM 786 N N . GLU A 1 97 ? 10.041 -5.151 -9.612 1.00 89.31 97 GLU A N 1
ATOM 787 C CA . GLU A 1 97 ? 9.169 -4.984 -10.785 1.00 89.31 97 GLU A CA 1
ATOM 788 C C . GLU A 1 97 ? 7.712 -4.673 -10.401 1.00 89.31 97 GLU A C 1
ATOM 790 O O . GLU A 1 97 ? 7.095 -3.786 -10.983 1.00 89.31 97 GLU A O 1
ATOM 795 N N . VAL A 1 98 ? 7.191 -5.336 -9.364 1.00 91.31 98 VAL A N 1
ATOM 796 C CA . VAL A 1 98 ? 5.837 -5.112 -8.841 1.00 91.31 98 VAL A CA 1
ATOM 797 C C . VAL A 1 98 ? 5.761 -3.760 -8.142 1.00 91.31 98 VAL A C 1
ATOM 799 O O . VAL A 1 98 ? 4.786 -3.036 -8.322 1.00 91.31 98 VAL A O 1
ATOM 802 N N . MET A 1 99 ? 6.794 -3.381 -7.379 1.00 91.62 99 MET A N 1
ATOM 803 C CA . MET A 1 99 ? 6.855 -2.055 -6.760 1.00 91.62 99 MET A CA 1
ATOM 804 C C . MET A 1 99 ? 6.944 -0.944 -7.815 1.00 91.62 99 MET A C 1
ATOM 806 O O . MET A 1 99 ? 6.294 0.085 -7.676 1.00 91.62 99 MET A O 1
ATOM 810 N N . ALA A 1 100 ? 7.721 -1.133 -8.879 1.00 91.44 100 ALA A N 1
ATOM 811 C CA . ALA A 1 100 ? 7.840 -0.156 -9.952 1.00 91.44 100 ALA A CA 1
ATOM 812 C C . ALA A 1 100 ? 6.496 0.076 -10.649 1.00 91.44 100 ALA A C 1
ATOM 814 O O . ALA A 1 100 ? 6.063 1.220 -10.768 1.00 91.44 100 ALA A O 1
ATOM 815 N N . THR A 1 101 ? 5.806 -1.003 -11.023 1.00 92.94 101 THR A N 1
ATOM 816 C CA . THR A 1 101 ? 4.469 -0.909 -11.614 1.00 92.94 101 THR A CA 1
ATOM 817 C C . THR A 1 101 ? 3.454 -0.336 -10.628 1.00 92.94 101 THR A C 1
ATOM 819 O O . THR A 1 101 ? 2.639 0.485 -11.020 1.00 92.94 101 THR A O 1
ATOM 822 N N . LEU A 1 102 ? 3.543 -0.648 -9.330 1.00 94.19 102 LEU A N 1
ATOM 823 C CA . LEU A 1 102 ? 2.678 -0.044 -8.310 1.00 94.19 102 LEU A CA 1
ATOM 824 C C . LEU A 1 102 ? 2.732 1.493 -8.325 1.00 94.19 102 LEU A C 1
ATOM 826 O O . LEU A 1 102 ? 1.692 2.135 -8.182 1.00 94.19 102 LEU A O 1
ATOM 830 N N . PHE A 1 103 ? 3.918 2.086 -8.487 1.00 93.19 103 PHE A N 1
ATOM 831 C CA . PHE A 1 103 ? 4.055 3.542 -8.576 1.00 93.19 103 PHE A CA 1
ATOM 832 C C . PHE A 1 103 ? 3.325 4.091 -9.805 1.00 93.19 103 PHE A C 1
ATOM 834 O O . PHE A 1 103 ? 2.527 5.016 -9.663 1.00 93.19 103 PHE A O 1
ATOM 841 N N . GLU A 1 104 ? 3.542 3.481 -10.973 1.00 93.06 104 GLU A N 1
ATOM 842 C CA . GLU A 1 104 ? 2.893 3.869 -12.233 1.00 93.06 104 GLU A CA 1
ATOM 843 C C . GLU A 1 104 ? 1.362 3.795 -12.121 1.00 93.06 104 GLU A C 1
ATOM 845 O O . GLU A 1 104 ? 0.664 4.760 -12.435 1.00 93.06 104 GLU A O 1
ATOM 850 N N . GLU A 1 105 ? 0.840 2.694 -11.577 1.00 94.50 105 GLU A N 1
ATOM 851 C CA . GLU A 1 105 ? -0.596 2.470 -11.390 1.00 94.50 105 GLU A CA 1
ATOM 852 C C . GLU A 1 105 ? -1.221 3.495 -10.428 1.00 94.50 105 GLU A C 1
ATOM 854 O O . GLU A 1 105 ? -2.313 4.019 -10.670 1.00 94.50 105 GLU A O 1
ATOM 859 N N . ILE A 1 106 ? -0.535 3.819 -9.325 1.00 94.12 106 ILE A N 1
ATOM 860 C CA . ILE A 1 106 ? -1.007 4.828 -8.369 1.00 94.12 106 ILE A CA 1
ATOM 861 C C . ILE A 1 106 ? -1.045 6.215 -9.015 1.00 94.12 106 ILE A C 1
ATOM 863 O O . ILE A 1 106 ? -2.026 6.947 -8.836 1.00 94.12 106 ILE A O 1
ATOM 867 N N . GLU A 1 107 ? 0.008 6.591 -9.739 1.00 92.38 107 GLU A N 1
ATOM 868 C CA . GLU A 1 107 ? 0.073 7.888 -10.403 1.00 92.38 107 GLU A CA 1
ATOM 869 C C . GLU A 1 107 ? -1.000 8.013 -11.489 1.00 92.38 107 GLU A C 1
ATOM 871 O O . GLU A 1 107 ? -1.722 9.016 -11.507 1.00 92.38 107 GLU A O 1
ATOM 876 N N . GLU A 1 108 ? -1.206 6.973 -12.302 1.00 92.75 108 GLU A N 1
ATOM 877 C CA . GLU A 1 108 ? -2.272 6.930 -13.306 1.00 92.75 108 GLU A CA 1
ATOM 878 C C . GLU A 1 108 ? -3.656 7.092 -12.660 1.00 92.75 108 GLU A C 1
ATOM 880 O O . GLU A 1 108 ? -4.422 7.988 -13.033 1.00 92.75 108 GLU A O 1
ATOM 885 N N . MET A 1 109 ? -3.974 6.280 -11.645 1.00 93.62 109 MET A N 1
ATOM 886 C CA . MET A 1 109 ? -5.279 6.325 -10.976 1.00 93.62 109 MET A CA 1
ATOM 887 C C . MET A 1 109 ? -5.556 7.668 -10.289 1.00 93.62 109 MET A C 1
ATOM 889 O O . MET A 1 109 ? -6.703 8.119 -10.239 1.00 93.62 109 MET A O 1
ATOM 893 N N . ALA A 1 110 ? -4.525 8.315 -9.743 1.00 92.06 110 ALA A N 1
ATOM 894 C CA . ALA A 1 110 ? -4.646 9.601 -9.062 1.00 92.06 110 ALA A CA 1
ATOM 895 C C . ALA A 1 110 ? -4.536 10.810 -10.016 1.00 92.06 110 ALA A C 1
ATOM 897 O O . ALA A 1 110 ? -4.712 11.962 -9.584 1.00 92.06 110 ALA A O 1
ATOM 898 N N . GLY A 1 111 ? -4.246 10.564 -11.300 1.00 90.69 111 GLY A N 1
ATOM 899 C CA . GLY A 1 111 ? -3.922 11.586 -12.291 1.00 90.69 111 GLY A CA 1
ATOM 900 C C . GLY A 1 111 ? -2.763 12.465 -11.824 1.00 90.69 111 GLY A C 1
ATOM 901 O O . GLY A 1 111 ? -2.891 13.695 -11.834 1.00 90.69 111 GLY A O 1
ATOM 902 N N . MET A 1 112 ? -1.724 11.835 -11.285 1.00 91.44 112 MET A N 1
ATOM 903 C CA . MET A 1 112 ? -0.478 12.448 -10.843 1.00 91.44 112 MET A CA 1
ATOM 904 C C . MET A 1 112 ? 0.591 12.268 -11.916 1.00 91.44 112 MET A C 1
ATOM 906 O O . MET A 1 112 ? 0.549 11.328 -12.700 1.00 91.44 112 MET A O 1
ATOM 910 N N . ASP A 1 113 ? 1.535 13.198 -11.947 1.00 87.94 113 ASP A N 1
ATOM 911 C CA . ASP A 1 113 ? 2.681 13.168 -12.848 1.00 87.94 113 ASP A CA 1
ATOM 912 C C . ASP A 1 113 ? 3.807 14.044 -12.273 1.00 87.94 113 ASP A C 1
ATOM 914 O O . ASP A 1 113 ? 3.720 14.568 -11.154 1.00 87.94 113 ASP A O 1
ATOM 918 N N . GLU A 1 114 ? 4.871 14.248 -13.050 1.00 82.62 114 GLU A N 1
ATOM 919 C CA . GLU A 1 114 ? 6.022 15.051 -12.638 1.00 82.62 114 GLU A CA 1
ATOM 920 C C . GLU A 1 114 ? 5.670 16.497 -12.249 1.00 82.62 114 GLU A C 1
ATOM 922 O O . GLU A 1 114 ? 6.327 17.082 -11.381 1.00 82.62 114 GLU A O 1
ATOM 927 N N . THR A 1 115 ? 4.626 17.055 -12.865 1.00 84.12 115 THR A N 1
ATOM 928 C CA . THR A 1 115 ? 4.106 18.410 -12.638 1.00 84.12 115 THR A CA 1
ATOM 929 C C . THR A 1 115 ? 3.043 18.446 -11.542 1.00 84.12 115 THR A C 1
ATOM 931 O O . THR A 1 115 ? 2.928 19.437 -10.815 1.00 84.12 115 THR A O 1
ATOM 934 N N . LYS A 1 116 ? 2.290 17.354 -11.381 1.00 88.44 116 LYS A N 1
ATOM 935 C CA . LYS A 1 116 ? 1.213 17.206 -10.406 1.00 88.44 116 LYS A CA 1
ATOM 936 C C . LYS A 1 116 ? 1.530 16.081 -9.427 1.00 88.44 116 LYS A C 1
ATOM 938 O O . LYS A 1 116 ? 1.036 14.964 -9.514 1.00 88.44 116 LYS A O 1
ATOM 943 N N . ARG A 1 117 ? 2.279 16.447 -8.393 1.00 90.75 117 ARG A N 1
ATOM 944 C CA . ARG A 1 117 ? 2.733 15.561 -7.311 1.00 90.75 117 ARG A CA 1
ATOM 945 C C . ARG A 1 117 ? 1.680 15.241 -6.246 1.00 90.75 117 ARG A C 1
ATOM 947 O O . ARG A 1 117 ? 2.018 14.696 -5.204 1.00 90.75 117 ARG A O 1
ATOM 954 N N . THR A 1 118 ? 0.417 15.618 -6.448 1.00 94.19 118 THR A N 1
ATOM 955 C CA . THR A 1 118 ? -0.661 15.340 -5.485 1.00 94.19 118 THR A CA 1
ATOM 956 C C . THR A 1 118 ? -1.936 14.915 -6.190 1.00 94.19 118 THR A C 1
ATOM 958 O O . THR A 1 118 ? -2.268 15.428 -7.260 1.00 94.19 118 THR A O 1
ATOM 961 N N . GLY A 1 119 ? -2.679 14.008 -5.568 1.00 94.00 119 GLY A N 1
ATOM 962 C CA . GLY A 1 119 ? -3.885 13.432 -6.142 1.00 94.00 119 GLY A CA 1
ATOM 963 C C . GLY A 1 119 ? -4.853 12.928 -5.082 1.00 94.00 119 GLY A C 1
ATOM 964 O O . GLY A 1 119 ? -4.644 13.086 -3.875 1.00 94.00 119 GLY A O 1
ATOM 965 N N . LYS A 1 120 ? -5.960 12.354 -5.545 1.00 94.12 120 LYS A N 1
ATOM 966 C CA . LYS A 1 120 ? -6.963 11.715 -4.694 1.00 94.12 120 LYS A CA 1
ATOM 967 C C . LYS A 1 120 ? -7.394 10.411 -5.336 1.00 94.12 120 LYS A C 1
ATOM 969 O O . LYS A 1 120 ? -7.584 10.375 -6.547 1.00 94.12 120 LYS A O 1
ATOM 974 N N . LEU A 1 121 ? -7.606 9.396 -4.5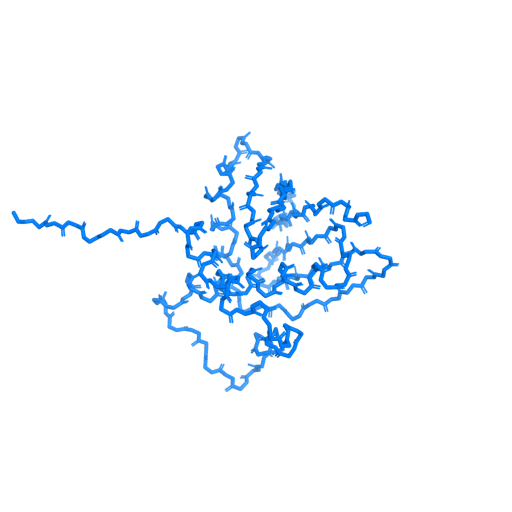12 1.00 93.44 121 LEU A N 1
ATOM 975 C CA . LEU A 1 121 ? -8.119 8.098 -4.926 1.00 93.44 121 LEU A CA 1
ATOM 976 C C . LEU A 1 121 ? -9.338 7.777 -4.069 1.00 93.44 121 LEU A C 1
ATOM 978 O O . LEU A 1 121 ? -9.274 7.877 -2.845 1.00 93.44 121 LEU A O 1
ATOM 982 N N . ILE A 1 122 ? -10.455 7.434 -4.702 1.00 92.62 122 ILE A N 1
ATOM 983 C CA . ILE A 1 122 ? -11.651 6.974 -3.991 1.00 92.62 122 ILE A CA 1
ATOM 984 C C . ILE A 1 122 ? -11.626 5.452 -3.976 1.00 92.62 122 ILE A C 1
ATOM 986 O O . ILE A 1 122 ? -11.436 4.841 -5.022 1.00 92.62 122 ILE A O 1
ATOM 990 N N . LEU A 1 123 ? -11.815 4.845 -2.812 1.00 91.88 123 LEU A N 1
ATOM 991 C CA . L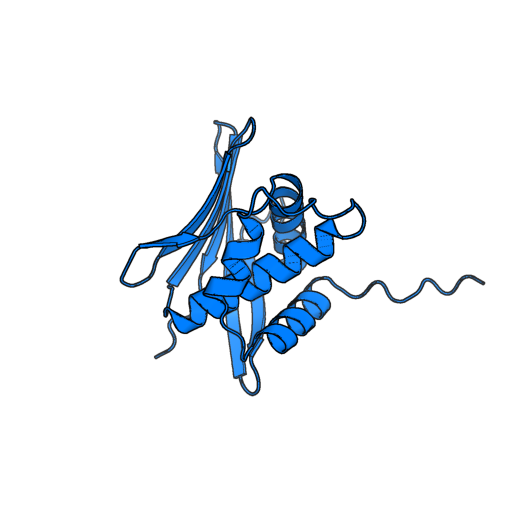EU A 1 123 ? -11.892 3.400 -2.652 1.00 91.88 123 LEU A CA 1
ATOM 992 C C . LEU A 1 123 ? -13.266 3.029 -2.095 1.00 91.88 123 LEU A C 1
ATOM 994 O O . LEU A 1 123 ? -13.658 3.570 -1.062 1.00 91.88 123 LEU A O 1
ATOM 998 N N . GLY A 1 124 ? -13.991 2.145 -2.780 1.00 90.56 124 GLY A N 1
ATOM 999 C CA . GLY A 1 124 ? -15.234 1.567 -2.274 1.00 90.56 124 GLY A CA 1
ATOM 1000 C C . GLY A 1 124 ? -14.943 0.422 -1.306 1.00 90.56 124 GLY A C 1
ATOM 1001 O O . GLY A 1 124 ? -13.978 -0.314 -1.486 1.00 90.56 124 GLY A O 1
ATOM 1002 N N . LEU A 1 125 ? -15.756 0.300 -0.259 1.00 87.69 125 LEU A N 1
ATOM 1003 C CA . LEU A 1 125 ? -15.656 -0.730 0.776 1.00 87.69 125 LEU A CA 1
ATOM 1004 C C . LEU A 1 125 ? -17.068 -1.172 1.178 1.00 87.69 125 LEU A C 1
ATOM 1006 O O . LEU A 1 125 ? -17.716 -0.496 1.975 1.00 87.69 125 LEU A O 1
ATOM 1010 N N . LYS A 1 126 ? -17.552 -2.306 0.656 1.00 83.62 126 LYS A N 1
ATOM 1011 C CA . LYS A 1 126 ? -18.953 -2.757 0.823 1.00 83.62 126 LYS A CA 1
ATOM 1012 C C . LYS A 1 126 ? -19.945 -1.610 0.548 1.00 83.62 126 LYS A C 1
ATOM 1014 O O . LYS A 1 126 ? -20.116 -1.208 -0.598 1.00 83.62 126 LYS A O 1
ATOM 1019 N N . ASP A 1 127 ? -20.568 -1.083 1.602 1.00 79.62 127 ASP A N 1
ATOM 1020 C CA . ASP A 1 127 ? -21.594 -0.037 1.570 1.00 79.62 127 ASP A CA 1
ATOM 1021 C C . ASP A 1 127 ? -21.048 1.379 1.858 1.00 79.62 127 ASP A C 1
ATOM 1023 O O . ASP A 1 127 ? -21.828 2.323 1.995 1.00 79.62 127 ASP A O 1
ATOM 1027 N N . ASP A 1 128 ? -19.728 1.541 1.971 1.00 86.56 128 ASP A N 1
ATOM 1028 C CA . ASP A 1 128 ? -19.060 2.814 2.258 1.00 86.56 128 ASP A CA 1
ATOM 1029 C C . ASP A 1 128 ? -17.953 3.125 1.233 1.00 86.56 128 ASP A C 1
ATOM 1031 O O . ASP A 1 128 ? -17.614 2.321 0.362 1.00 86.56 128 ASP A O 1
ATOM 1035 N N . GLN A 1 129 ? -17.384 4.325 1.315 1.00 90.06 129 GLN A N 1
ATOM 1036 C CA . GLN A 1 129 ? -16.255 4.752 0.500 1.00 90.06 129 GLN A CA 1
ATOM 1037 C C . GLN A 1 129 ? -15.281 5.612 1.300 1.00 90.06 129 GLN A C 1
ATOM 1039 O O . GLN A 1 129 ? -15.663 6.542 2.011 1.00 90.06 129 GLN A O 1
ATOM 1044 N N . ILE A 1 130 ? -13.988 5.381 1.095 1.00 91.44 130 ILE A N 1
ATOM 1045 C CA . ILE A 1 130 ? -12.929 6.212 1.664 1.00 91.44 130 ILE A CA 1
ATOM 1046 C C . ILE A 1 130 ? -12.233 7.020 0.574 1.00 91.44 130 ILE A C 1
ATOM 1048 O O . ILE A 1 130 ? -12.023 6.563 -0.548 1.00 91.44 130 ILE A O 1
ATOM 1052 N N . ALA A 1 131 ? -11.865 8.253 0.910 1.00 93.12 131 ALA A N 1
ATOM 1053 C CA . ALA A 1 131 ? -11.105 9.128 0.030 1.00 93.12 131 ALA A CA 1
ATOM 1054 C C . ALA A 1 131 ? -9.664 9.239 0.531 1.00 93.12 131 ALA A C 1
ATOM 1056 O O . ALA A 1 131 ? -9.402 9.870 1.556 1.00 93.12 131 ALA A O 1
ATOM 1057 N N . LEU A 1 132 ? -8.736 8.656 -0.218 1.00 94.44 132 LEU A N 1
ATOM 1058 C CA . LEU A 1 132 ? -7.305 8.695 0.043 1.00 94.44 132 LEU A CA 1
ATOM 1059 C C . LEU A 1 132 ? -6.715 9.964 -0.572 1.00 94.44 132 LEU A C 1
ATOM 1061 O O . LEU A 1 132 ? -7.031 10.321 -1.712 1.00 94.44 132 LEU A O 1
ATOM 1065 N N . LYS A 1 133 ? -5.840 10.648 0.166 1.00 95.94 133 LYS A N 1
ATOM 1066 C CA . LYS A 1 133 ? -5.016 11.733 -0.391 1.00 95.94 133 LYS A CA 1
ATOM 1067 C C . LYS A 1 133 ? -3.656 11.173 -0.758 1.00 95.94 133 LYS A C 1
ATOM 1069 O O . LYS A 1 133 ? -3.065 10.457 0.041 1.00 95.94 133 LYS A O 1
ATOM 1074 N N . LEU A 1 134 ? -3.167 11.518 -1.942 1.00 96.12 134 LEU A N 1
ATOM 1075 C CA . LEU A 1 134 ? -1.903 11.014 -2.453 1.00 96.12 134 LEU A CA 1
ATOM 1076 C C . LEU A 1 134 ? -0.922 12.153 -2.652 1.00 96.12 134 LEU A C 1
ATOM 1078 O O . LEU A 1 134 ? -1.300 13.250 -3.075 1.00 96.12 134 LEU A O 1
ATOM 1082 N N . SER A 1 135 ? 0.341 11.872 -2.360 1.00 94.81 135 SER A N 1
ATOM 1083 C CA . SER A 1 135 ? 1.453 12.757 -2.681 1.00 94.81 135 SER A CA 1
ATOM 1084 C C . SER A 1 135 ? 2.653 11.945 -3.140 1.00 94.81 135 SER A C 1
ATOM 1086 O O . SER A 1 135 ? 2.922 10.895 -2.558 1.00 94.81 135 SER A O 1
ATOM 1088 N N . SER A 1 136 ? 3.359 12.422 -4.162 1.00 93.81 136 SER A N 1
ATOM 1089 C CA . SER A 1 136 ? 4.629 11.855 -4.608 1.00 93.81 136 SER A CA 1
ATOM 1090 C C . SER A 1 136 ? 5.762 12.857 -4.409 1.00 93.81 136 SER A C 1
ATOM 1092 O O . SER A 1 136 ? 5.589 14.070 -4.532 1.00 93.81 136 SER A O 1
ATOM 1094 N N . THR A 1 137 ? 6.941 12.363 -4.055 1.00 91.31 137 THR A N 1
ATOM 1095 C CA . THR A 1 137 ? 8.154 13.167 -3.897 1.00 91.31 137 THR A CA 1
ATOM 1096 C C . THR A 1 137 ? 9.334 12.415 -4.484 1.00 91.31 137 THR A C 1
ATOM 1098 O O . THR A 1 137 ? 9.476 11.221 -4.234 1.00 91.31 137 THR A O 1
ATOM 1101 N N . LEU A 1 138 ? 10.200 13.126 -5.200 1.00 87.69 138 LEU A N 1
ATOM 1102 C CA . LEU A 1 138 ? 11.478 12.626 -5.691 1.00 87.69 138 LEU A CA 1
ATOM 1103 C C . LEU A 1 138 ? 12.587 13.469 -5.061 1.00 87.69 138 LEU A C 1
ATOM 1105 O O . LEU A 1 138 ? 12.545 14.697 -5.127 1.00 87.69 138 LEU A O 1
ATOM 1109 N N . THR A 1 139 ? 13.544 12.819 -4.410 1.00 83.25 139 THR A N 1
ATOM 1110 C CA . THR A 1 139 ? 14.704 13.491 -3.808 1.00 83.25 139 THR A CA 1
ATOM 1111 C C . THR A 1 139 ? 15.868 13.566 -4.795 1.00 83.25 139 THR A C 1
ATOM 1113 O O . THR A 1 139 ? 15.992 12.721 -5.681 1.00 83.25 139 THR A O 1
ATOM 1116 N N . ASP A 1 140 ? 16.789 14.510 -4.584 1.00 75.75 140 ASP A N 1
ATOM 1117 C CA . ASP A 1 140 ? 18.016 14.641 -5.392 1.00 75.75 140 ASP A CA 1
ATOM 1118 C C . ASP A 1 140 ? 18.912 13.387 -5.345 1.00 75.75 140 ASP A C 1
ATOM 1120 O O . ASP A 1 140 ? 19.752 13.177 -6.217 1.00 75.75 140 ASP A O 1
ATOM 1124 N N . ALA A 1 141 ? 18.731 12.537 -4.329 1.00 78.81 141 ALA A N 1
ATOM 1125 C CA . ALA A 1 141 ? 19.432 11.266 -4.170 1.00 78.81 141 ALA A CA 1
ATOM 1126 C C . ALA A 1 141 ? 18.778 10.101 -4.944 1.00 78.81 141 ALA A C 1
ATOM 1128 O O . ALA A 1 141 ? 19.222 8.963 -4.804 1.00 78.81 141 ALA A O 1
ATOM 1129 N N . GLY A 1 142 ? 17.720 10.356 -5.723 1.00 80.81 142 GLY A N 1
ATOM 1130 C CA . GLY A 1 142 ? 17.004 9.331 -6.489 1.00 80.81 142 GLY A CA 1
ATOM 1131 C C . GLY A 1 142 ? 16.065 8.456 -5.651 1.00 80.81 142 GLY A C 1
ATOM 1132 O O . GLY A 1 142 ? 15.644 7.401 -6.116 1.00 80.81 142 GLY A O 1
ATOM 1133 N N . GLU A 1 143 ? 15.746 8.863 -4.416 1.00 88.00 143 GLU A N 1
ATOM 1134 C CA . GLU A 1 143 ? 14.668 8.244 -3.634 1.00 88.00 143 GLU A CA 1
ATOM 1135 C C . GLU A 1 143 ? 13.328 8.809 -4.095 1.00 88.00 143 GLU A C 1
ATOM 1137 O O . GLU A 1 143 ? 13.086 10.015 -3.977 1.00 88.00 143 GLU A O 1
ATOM 1142 N N . GLU A 1 144 ? 12.471 7.923 -4.584 1.00 91.12 144 GLU A N 1
ATOM 1143 C CA . GLU A 1 144 ? 11.093 8.215 -4.932 1.00 91.12 144 GLU A CA 1
ATOM 1144 C C . GLU A 1 144 ? 10.171 7.695 -3.835 1.00 91.12 144 GLU A C 1
ATOM 1146 O O . GLU A 1 144 ? 10.339 6.589 -3.314 1.00 91.12 144 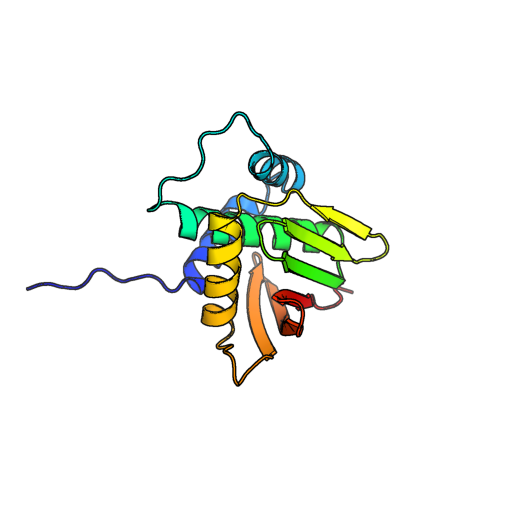GLU A O 1
ATOM 1151 N N . LYS A 1 145 ? 9.189 8.506 -3.460 1.00 93.56 145 LYS A N 1
ATOM 1152 C CA . LYS A 1 145 ? 8.267 8.183 -2.384 1.00 93.56 145 LYS A CA 1
ATOM 1153 C C . LYS A 1 145 ? 6.853 8.581 -2.756 1.00 93.56 145 LYS A C 1
ATOM 1155 O O . LYS A 1 145 ? 6.618 9.731 -3.114 1.00 93.56 145 LYS A O 1
ATOM 1160 N N . ILE A 1 146 ? 5.921 7.655 -2.578 1.00 95.00 146 ILE A N 1
ATOM 1161 C CA . ILE A 1 146 ? 4.483 7.887 -2.664 1.00 95.00 146 ILE A CA 1
ATOM 1162 C C . ILE A 1 146 ? 3.880 7.699 -1.271 1.00 95.00 146 ILE A C 1
ATOM 1164 O O . ILE A 1 146 ? 4.156 6.714 -0.585 1.00 95.00 146 ILE A O 1
ATOM 1168 N N . ILE A 1 147 ? 3.055 8.653 -0.842 1.00 96.38 147 ILE A N 1
ATOM 1169 C CA . ILE A 1 147 ? 2.342 8.612 0.436 1.00 96.38 147 ILE A CA 1
ATOM 1170 C C . ILE A 1 147 ? 0.844 8.600 0.170 1.00 96.38 147 ILE A C 1
ATOM 1172 O O . ILE A 1 147 ? 0.337 9.504 -0.496 1.00 96.38 147 ILE A O 1
ATOM 1176 N N . LEU A 1 148 ? 0.151 7.607 0.727 1.00 96.25 148 LEU A N 1
ATOM 1177 C CA . LEU A 1 148 ? -1.305 7.513 0.753 1.00 96.25 148 LEU A CA 1
ATOM 1178 C C . LEU A 1 148 ? -1.771 7.826 2.169 1.00 96.25 148 LEU A C 1
ATOM 1180 O O . LEU A 1 148 ? -1.411 7.130 3.116 1.00 96.25 148 LEU A O 1
ATOM 1184 N N . GLN A 1 149 ? -2.586 8.862 2.306 1.00 95.25 149 GLN A N 1
ATOM 1185 C CA . GLN A 1 149 ? -3.155 9.263 3.584 1.00 95.25 149 GLN A CA 1
ATOM 1186 C C . GLN A 1 149 ? -4.608 8.818 3.650 1.00 95.25 149 GLN A C 1
ATOM 1188 O O . GLN A 1 149 ? -5.429 9.241 2.825 1.00 95.25 149 GLN A O 1
ATOM 1193 N N . LEU A 1 150 ? -4.918 7.984 4.637 1.00 93.38 150 LEU A N 1
ATOM 1194 C CA . LEU A 1 150 ? -6.270 7.526 4.909 1.00 93.38 150 LEU A CA 1
ATOM 1195 C C . LEU A 1 150 ? -7.045 8.600 5.688 1.00 93.38 150 LEU A C 1
ATOM 1197 O O . LEU A 1 150 ? -6.466 9.338 6.495 1.00 93.38 150 LEU A O 1
ATOM 1201 N N . PRO A 1 151 ? -8.368 8.719 5.472 1.00 88.62 151 PRO A N 1
ATOM 1202 C CA . PRO A 1 151 ? -9.199 9.518 6.357 1.00 88.62 151 PRO A CA 1
ATOM 1203 C C . PRO A 1 151 ? -9.187 8.892 7.754 1.00 88.62 151 PRO A C 1
ATOM 1205 O O . PRO A 1 151 ? -9.160 7.673 7.902 1.00 88.62 151 PRO A O 1
ATOM 1208 N N . GLN A 1 152 ? -9.231 9.721 8.795 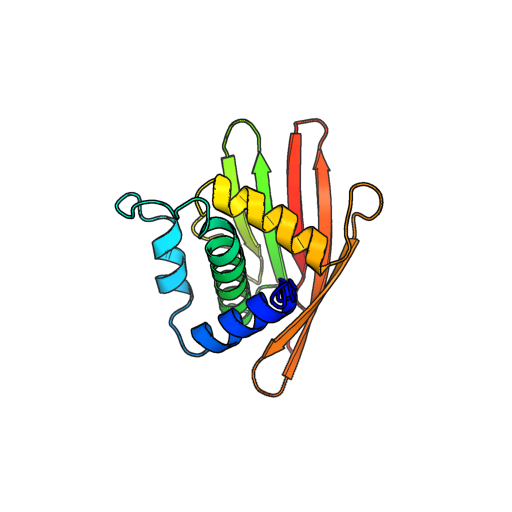1.00 75.44 152 GLN A N 1
ATOM 1209 C CA . GLN A 1 152 ? -9.389 9.190 10.145 1.00 75.44 152 GLN A CA 1
ATOM 1210 C C . GLN A 1 152 ? -10.830 8.714 10.313 1.00 75.44 152 GLN A C 1
ATOM 1212 O O . GLN A 1 152 ? -11.749 9.529 10.385 1.00 75.44 152 GLN A O 1
ATOM 1217 N N . LEU A 1 153 ? -11.000 7.394 10.313 1.00 64.38 153 LEU A N 1
ATOM 1218 C CA . LEU A 1 153 ? -12.259 6.727 10.612 1.00 64.38 153 LEU A CA 1
ATOM 1219 C C . LEU A 1 153 ? -12.514 6.887 12.119 1.00 64.38 153 LEU A C 1
ATOM 1221 O O . LEU A 1 153 ? -11.677 6.489 12.934 1.00 64.38 153 LEU A O 1
ATOM 1225 N N . ALA A 1 154 ? -13.601 7.585 12.456 1.00 49.84 154 ALA A N 1
ATOM 1226 C CA . ALA A 1 154 ? -13.983 7.943 13.823 1.00 49.84 154 ALA A CA 1
ATOM 1227 C C . ALA A 1 154 ? -14.600 6.764 14.585 1.00 49.84 154 ALA A C 1
ATOM 1229 O O . ALA A 1 154 ? -15.309 5.955 13.947 1.00 49.84 154 ALA A O 1
#

Sequence (154 aa):
MVMTERTRSPHVKLQEFVDCFLDTDHKKELEIFSDPKLTGPTREEVPDEALRYLALVLLYAIDEKIKDISFIRKQPDSSVCRMAGEKFYEVPTPKEEVMATLFEEIEEMAGMDETKRTGKLILGLKDDQIALKLSSTLTDAGEEKIILQLPQLA

Secondary structure (DSSP, 8-state):
---------HHHHHHHHHHHHTTS-HHHHHHGGG-TTSPPPPTTTHHHHHHHHHHHHHHHHHHTT-SEEEEEEETTTEEEEEEESSSEEEE----HHHHHHHHHHHHHHHT--SS--EEEEEEEETTEEEEEEEEEEE-TTSEEEEEEEPP---

Foldseek 3Di:
DDPPDDPDQLLVLLQVLLVVCVPDPLQVVQVVQQDPPDDADDPVCLLVLLSNNVSSVVNVCVVVQFFKWKWKAAPPFDTWIWTHDVDIDTTRDHGRSSSVSNVVSVCRQQVHDPVRQKGWHWHDRVVDIWIWIWGWDADPNRMIMIMTGTDRDD

Radius of gyration: 15.34 Å; chains: 1; bounding box: 41×38×54 Å